Protein AF-A0A519V1J1-F1 (afdb_monomer_lite)

Foldseek 3Di:
DVLLVCQQPPDDPPQQCQPVDPPDGDHDDGDDPVNSLVCLLPPVLVVQCVVCVVVVNVVSNVVSLVVQQPAADDDDPQVVVCVVVVNDDGTSNRNVVSVCCCVVDVVVPNLCPDPNSVDVVVDDPVPPPDDD

Radius of gyration: 20.39 Å; chains: 1; bounding box: 40×29×65 Å

Structure (mmCIF, N/CA/C/O backbone):
data_AF-A0A519V1J1-F1
#
_entry.id   AF-A0A519V1J1-F1
#
loop_
_atom_site.group_PDB
_atom_site.id
_atom_site.type_symbol
_atom_site.label_atom_id
_atom_site.label_alt_id
_atom_site.label_comp_id
_atom_site.label_asym_id
_atom_site.label_entity_id
_atom_site.label_seq_id
_atom_site.pdbx_PDB_ins_code
_atom_site.Cartn_x
_atom_site.Cartn_y
_atom_site.Cartn_z
_atom_site.occupancy
_atom_site.B_iso_or_equiv
_atom_site.auth_seq_id
_atom_site.auth_comp_id
_atom_site.auth_asym_id
_atom_site.auth_atom_id
_atom_site.pdbx_PD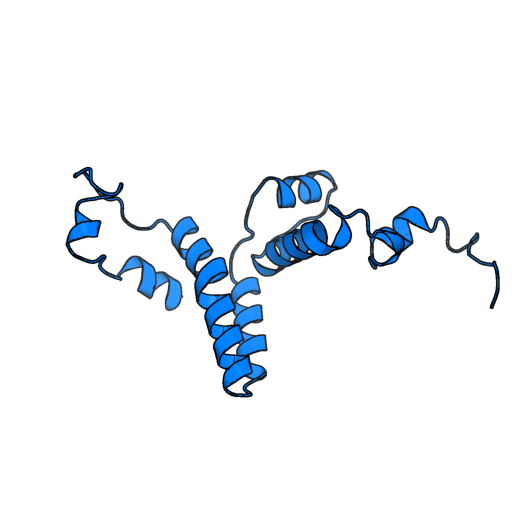B_model_num
ATOM 1 N N . ALA A 1 1 ? -14.124 7.201 0.335 1.00 73.19 1 ALA A N 1
ATOM 2 C CA . ALA A 1 1 ? -14.863 7.939 1.386 1.00 73.19 1 ALA A CA 1
ATOM 3 C C . ALA A 1 1 ? -15.283 7.022 2.539 1.00 73.19 1 ALA A C 1
ATOM 5 O O . ALA A 1 1 ? -14.699 7.135 3.608 1.00 73.19 1 ALA A O 1
ATOM 6 N N . ALA A 1 2 ? -16.169 6.042 2.311 1.00 89.25 2 ALA A N 1
ATOM 7 C CA . ALA A 1 2 ? -16.713 5.180 3.373 1.00 89.25 2 ALA A CA 1
ATOM 8 C C . ALA A 1 2 ? -15.661 4.458 4.244 1.00 89.25 2 ALA A C 1
ATOM 10 O O . ALA A 1 2 ? -15.792 4.428 5.461 1.00 89.25 2 ALA A O 1
ATOM 11 N N . LEU A 1 3 ? -14.586 3.914 3.656 1.00 92.44 3 LEU A N 1
ATOM 12 C CA . LEU A 1 3 ? -13.512 3.281 4.441 1.00 92.44 3 LEU A CA 1
ATOM 13 C C . LEU A 1 3 ? -12.769 4.283 5.332 1.00 92.44 3 LEU A C 1
ATOM 15 O O . LEU A 1 3 ? -12.407 3.959 6.459 1.00 92.44 3 LEU A O 1
ATOM 19 N N . SER A 1 4 ? -12.545 5.501 4.838 1.00 91.19 4 SER A N 1
ATOM 20 C CA . SER A 1 4 ? -11.875 6.543 5.613 1.00 91.19 4 SER A CA 1
ATOM 21 C C . SER A 1 4 ? -12.728 6.986 6.798 1.00 91.19 4 SER A C 1
ATOM 23 O O . SER A 1 4 ? -12.205 7.143 7.895 1.00 91.19 4 SER A O 1
ATOM 25 N N . GLU A 1 5 ? -14.036 7.129 6.591 1.00 92.25 5 GLU A N 1
ATOM 26 C CA . GLU A 1 5 ? -15.002 7.426 7.653 1.00 92.25 5 GLU A CA 1
ATOM 27 C C . GLU A 1 5 ? -15.097 6.283 8.666 1.00 92.25 5 GLU A C 1
ATOM 29 O O . GLU A 1 5 ? -15.046 6.532 9.870 1.00 92.25 5 GLU A O 1
ATOM 34 N N . PHE A 1 6 ? -15.141 5.033 8.192 1.00 93.62 6 PHE A N 1
ATOM 35 C CA . PHE A 1 6 ? -15.137 3.849 9.048 1.00 93.62 6 PHE A CA 1
ATOM 36 C C . PHE A 1 6 ? -13.944 3.863 10.008 1.00 93.62 6 PHE A C 1
ATOM 38 O O . PHE A 1 6 ? -14.135 3.768 11.215 1.00 93.62 6 PHE A O 1
ATOM 45 N N . PHE A 1 7 ? -12.720 4.042 9.504 1.00 93.25 7 PHE A N 1
ATOM 46 C CA . PHE A 1 7 ? -11.540 4.063 10.372 1.00 93.25 7 PHE A CA 1
ATOM 47 C C . PHE A 1 7 ? -11.438 5.319 11.242 1.00 93.25 7 PHE A C 1
ATOM 49 O O . PHE A 1 7 ? -10.874 5.243 12.330 1.00 93.25 7 PHE A O 1
ATOM 56 N N . ALA A 1 8 ? -11.971 6.460 10.800 1.00 91.56 8 ALA A N 1
ATOM 57 C CA . ALA A 1 8 ? -11.991 7.675 11.611 1.00 91.56 8 ALA A CA 1
ATOM 58 C C . ALA A 1 8 ? -12.951 7.565 12.811 1.00 91.56 8 ALA A C 1
ATOM 60 O O . ALA A 1 8 ? -12.675 8.141 13.861 1.00 91.56 8 ALA A O 1
ATOM 61 N N . GLY A 1 9 ? -14.062 6.834 12.658 1.00 89.31 9 GLY A N 1
ATOM 62 C CA . GLY A 1 9 ? -15.080 6.648 13.697 1.00 89.31 9 GLY A CA 1
ATOM 63 C C . GLY A 1 9 ? -14.986 5.337 14.486 1.00 89.31 9 GLY A C 1
ATOM 64 O O . GLY A 1 9 ? -15.694 5.186 15.480 1.00 89.31 9 GLY A O 1
ATOM 65 N N . ALA A 1 10 ? -14.154 4.381 14.064 1.00 86.69 10 ALA A N 1
ATOM 66 C CA . ALA A 1 10 ? -14.056 3.074 14.707 1.00 86.69 10 ALA A CA 1
ATOM 67 C C . ALA A 1 10 ? -13.435 3.182 16.116 1.00 86.69 10 ALA A C 1
ATOM 69 O O . ALA A 1 10 ? -12.284 3.612 16.246 1.00 86.69 10 ALA A O 1
ATOM 70 N N . PRO A 1 11 ? -14.146 2.764 17.182 1.00 82.69 11 PRO A N 1
ATOM 71 C CA . PRO A 1 11 ? -13.588 2.778 18.525 1.00 82.69 11 PRO A CA 1
ATOM 72 C C . PRO A 1 11 ? -12.519 1.691 18.671 1.00 82.69 11 PRO A C 1
ATOM 74 O O . PRO A 1 11 ? -12.689 0.554 18.226 1.00 82.69 11 PRO A O 1
ATOM 77 N N . ALA A 1 12 ? -11.420 2.024 19.345 1.00 87.06 12 ALA A N 1
ATOM 78 C CA . ALA A 1 12 ? -10.450 1.024 19.771 1.00 87.06 12 ALA A CA 1
ATOM 79 C C . ALA A 1 12 ? -11.022 0.196 20.943 1.00 87.06 12 ALA A C 1
ATOM 81 O O . ALA A 1 12 ? -11.814 0.729 21.728 1.00 87.06 12 ALA A O 1
ATOM 82 N N . PRO A 1 13 ? -10.615 -1.075 21.121 1.00 91.25 13 PRO A N 1
ATOM 83 C CA . PRO A 1 13 ? -10.919 -1.825 22.341 1.00 91.25 13 PRO A CA 1
ATOM 84 C C . PRO A 1 13 ? -10.483 -1.050 23.591 1.00 91.25 13 PRO A C 1
ATOM 86 O O . PRO A 1 13 ? -9.475 -0.348 23.540 1.00 91.25 13 PRO A O 1
ATOM 89 N N . GLU A 1 14 ? -11.200 -1.207 24.708 1.00 92.75 14 GLU A N 1
ATOM 90 C CA . GLU A 1 14 ? -11.034 -0.402 25.936 1.00 92.75 14 GLU A CA 1
ATOM 91 C C . GLU A 1 14 ? -9.567 -0.235 26.363 1.00 92.75 14 GLU A C 1
ATOM 93 O O . GLU A 1 14 ? -9.101 0.882 26.584 1.00 92.75 14 GLU A O 1
ATOM 98 N N . TYR A 1 15 ? -8.800 -1.328 26.362 1.00 94.38 15 TYR A N 1
ATOM 99 C CA . TYR A 1 15 ? -7.369 -1.305 26.661 1.00 94.38 15 TYR A CA 1
ATOM 100 C C . TYR A 1 15 ? -6.593 -0.290 25.800 1.00 94.38 15 TYR A C 1
ATOM 102 O O . TYR A 1 15 ? -5.844 0.541 26.318 1.00 94.38 15 TYR A O 1
ATOM 110 N N . TRP A 1 16 ? -6.809 -0.318 24.483 1.00 93.56 16 TRP A N 1
ATOM 111 C CA . TRP A 1 16 ? -6.114 0.513 23.498 1.00 93.56 16 TRP A CA 1
ATOM 112 C C . TRP A 1 16 ? -6.613 1.958 23.455 1.00 93.56 16 TRP A C 1
ATOM 114 O O . TRP A 1 16 ? -5.959 2.789 22.837 1.00 93.56 16 TRP A O 1
ATOM 124 N N . GLN A 1 17 ? -7.708 2.294 24.141 1.00 92.25 17 GLN A N 1
ATOM 125 C CA . GLN A 1 17 ? -8.127 3.690 24.311 1.00 92.25 17 GLN A CA 1
ATOM 126 C C . GLN A 1 17 ? -7.216 4.449 25.286 1.00 92.25 17 GLN A C 1
ATOM 128 O O . GLN A 1 17 ? -7.140 5.675 25.237 1.00 92.25 17 GLN A O 1
ATOM 133 N N . GLN A 1 18 ? -6.504 3.722 26.153 1.00 94.75 18 GLN A N 1
ATOM 134 C CA . GLN A 1 18 ? -5.631 4.294 27.182 1.00 94.75 18 GLN A CA 1
ATOM 135 C C . GLN A 1 18 ? -4.164 3.867 27.044 1.00 94.75 18 GLN A C 1
ATOM 137 O O . GLN A 1 18 ? -3.338 4.277 27.851 1.00 94.75 18 GLN A O 1
ATOM 142 N N . HIS A 1 19 ? -3.812 3.052 26.046 1.00 94.50 19 HIS A N 1
ATOM 143 C CA . HIS A 1 19 ? -2.463 2.505 25.887 1.00 94.50 19 HIS A CA 1
ATOM 144 C C . HIS A 1 19 ? -1.972 2.672 24.452 1.00 94.50 19 HIS A C 1
ATOM 146 O O . HIS A 1 19 ? -2.140 1.784 23.633 1.00 94.50 19 HIS A O 1
ATOM 152 N N . TYR A 1 20 ? -1.304 3.781 24.125 1.00 90.31 20 TYR A N 1
ATOM 153 C CA . TYR A 1 20 ? -0.673 3.910 22.798 1.00 90.31 20 TYR A CA 1
ATOM 154 C C . TYR A 1 20 ? 0.492 2.921 22.637 1.00 90.31 20 TYR A C 1
ATOM 156 O O . TYR A 1 20 ? 0.791 2.448 21.543 1.00 90.31 20 TYR A O 1
ATOM 164 N N . ARG A 1 21 ? 1.160 2.603 23.752 1.00 92.19 21 ARG A N 1
ATOM 165 C CA . ARG A 1 21 ? 2.186 1.567 23.837 1.00 92.19 21 ARG A CA 1
ATOM 166 C C . ARG A 1 21 ? 1.686 0.458 24.761 1.00 92.19 21 ARG A C 1
ATOM 168 O O . ARG A 1 21 ? 1.165 0.785 25.831 1.00 92.19 21 ARG A O 1
ATOM 175 N N . PRO A 1 22 ? 1.886 -0.822 24.403 1.00 94.62 22 PRO A N 1
ATOM 176 C CA . PRO A 1 22 ? 1.542 -1.925 25.288 1.00 94.62 22 PRO A CA 1
ATOM 177 C C . PRO A 1 22 ? 2.151 -1.727 26.684 1.00 94.62 22 PRO A C 1
ATOM 179 O O . PRO A 1 22 ? 3.323 -1.372 26.815 1.00 94.62 22 PRO A O 1
ATOM 182 N N . GLY A 1 23 ? 1.344 -1.929 27.723 1.00 94.94 23 GLY A N 1
ATOM 183 C CA . GLY A 1 23 ? 1.757 -1.898 29.129 1.00 94.94 23 GLY A CA 1
ATOM 184 C C . GLY A 1 23 ? 2.019 -0.511 29.723 1.00 94.94 23 GLY A C 1
ATOM 185 O O . GLY A 1 23 ? 2.313 -0.420 30.912 1.00 94.94 23 GLY A O 1
ATOM 186 N N . ARG A 1 24 ? 1.912 0.572 28.940 1.00 95.25 24 ARG A N 1
ATOM 187 C CA . ARG A 1 24 ? 2.111 1.941 29.432 1.00 95.25 24 ARG A CA 1
ATOM 188 C C . ARG A 1 24 ? 0.855 2.794 29.217 1.00 95.25 24 ARG A C 1
ATOM 190 O O . ARG A 1 24 ? 0.593 3.160 28.067 1.00 95.25 24 ARG A O 1
ATOM 197 N N . PRO A 1 25 ? 0.120 3.153 30.285 1.00 94.50 25 PRO A N 1
ATOM 198 C CA . PRO A 1 25 ? -1.040 4.018 30.152 1.00 94.50 25 PRO A CA 1
ATOM 199 C C . PRO A 1 25 ? -0.619 5.419 29.699 1.00 94.50 25 PRO A C 1
ATOM 201 O O . PRO A 1 25 ? 0.462 5.914 30.040 1.00 94.50 25 PRO A O 1
ATOM 204 N N . GLY A 1 26 ? -1.468 6.064 28.910 1.00 93.06 26 GLY A N 1
ATOM 205 C CA . GLY A 1 26 ? -1.228 7.396 28.380 1.00 93.06 26 GLY A CA 1
ATOM 206 C C . GLY A 1 26 ? -2.269 7.828 27.354 1.00 93.06 26 GLY A C 1
ATOM 207 O O . GLY A 1 26 ? -3.159 7.075 26.966 1.00 93.06 26 GLY A O 1
ATOM 208 N N . LYS A 1 27 ? -2.141 9.074 26.889 1.00 90.88 27 LYS A N 1
ATOM 209 C CA . LYS A 1 27 ? -3.025 9.630 25.862 1.00 90.88 27 LYS A CA 1
ATOM 210 C C . LYS A 1 27 ? -2.839 8.887 24.538 1.00 90.88 27 LYS A C 1
ATOM 212 O O . LYS A 1 27 ? -1.722 8.813 24.026 1.00 90.88 27 LYS A O 1
ATOM 217 N N . VAL A 1 28 ? -3.941 8.410 23.967 1.00 91.69 28 VAL A N 1
ATOM 218 C CA . VAL A 1 28 ? -3.962 7.771 22.649 1.00 91.69 28 VAL A CA 1
ATOM 219 C C . VAL A 1 28 ? -4.513 8.763 21.624 1.00 91.69 28 VAL A C 1
ATOM 221 O O . VAL A 1 28 ? -5.636 9.242 21.789 1.00 91.69 28 VAL A O 1
ATOM 224 N N . PRO A 1 29 ? -3.732 9.152 20.602 1.00 88.94 29 PRO A N 1
ATOM 225 C CA . PRO A 1 29 ? -4.231 10.016 19.542 1.00 88.94 29 PRO A CA 1
ATOM 226 C C . PRO A 1 29 ? -5.193 9.251 18.624 1.00 88.94 29 PRO A C 1
ATOM 228 O O . PRO A 1 29 ? -5.042 8.048 18.413 1.00 88.94 29 PRO A O 1
ATOM 231 N N . ALA A 1 30 ? -6.151 9.969 18.038 1.00 88.56 30 ALA A N 1
ATOM 232 C CA . ALA A 1 30 ? -6.978 9.432 16.962 1.00 88.56 30 ALA A CA 1
ATOM 233 C C . ALA A 1 30 ? -6.128 9.115 15.718 1.00 88.56 30 ALA A C 1
ATOM 235 O O . ALA A 1 30 ? -5.043 9.675 15.524 1.00 88.56 30 ALA A O 1
ATOM 236 N N . LEU A 1 31 ? -6.636 8.235 14.853 1.00 91.44 31 LEU A N 1
ATOM 237 C CA . LEU A 1 31 ? -5.968 7.905 13.599 1.00 91.44 31 LEU A CA 1
ATOM 238 C C . LEU A 1 31 ? -5.930 9.119 12.664 1.00 91.44 31 LEU A C 1
ATOM 240 O O . LEU A 1 31 ? -6.954 9.712 12.333 1.00 91.44 31 LEU A O 1
ATOM 244 N N . GLY A 1 32 ? -4.728 9.460 12.200 1.00 92.69 32 GLY A N 1
ATOM 245 C CA . GLY A 1 32 ? -4.543 10.446 11.143 1.00 92.69 32 GLY A CA 1
ATOM 246 C C . GLY A 1 32 ? -4.908 9.884 9.767 1.00 92.69 32 GLY A C 1
ATOM 247 O O . GLY A 1 32 ? -4.885 8.673 9.543 1.00 92.69 32 GLY A O 1
ATOM 248 N N . LYS A 1 33 ? -5.173 10.777 8.806 1.00 93.44 33 LYS A N 1
ATOM 249 C CA . LYS A 1 33 ? -5.504 10.407 7.418 1.00 93.44 33 LYS A CA 1
ATOM 250 C C . LYS A 1 33 ? -4.440 9.510 6.770 1.00 93.44 33 LYS A C 1
ATOM 252 O O . LYS A 1 33 ? -4.788 8.565 6.072 1.00 93.44 33 LYS A O 1
ATOM 257 N N . SER A 1 34 ? -3.156 9.768 7.024 1.00 93.06 34 SER A N 1
ATOM 258 C CA . SER A 1 34 ? -2.054 8.933 6.525 1.00 93.06 34 SER A CA 1
ATOM 259 C C . SER A 1 34 ? -2.091 7.517 7.104 1.00 93.06 34 SER A C 1
ATOM 261 O O . SER A 1 34 ? -1.973 6.556 6.351 1.00 93.06 34 SER A O 1
ATOM 263 N N . SER A 1 35 ? -2.329 7.369 8.411 1.00 93.12 35 SER A N 1
ATOM 264 C CA . SER A 1 35 ? -2.476 6.061 9.062 1.00 93.12 35 SER A CA 1
ATOM 265 C C . SER A 1 35 ? -3.672 5.284 8.516 1.00 93.12 35 SER A C 1
ATOM 267 O O . SER A 1 35 ? -3.568 4.086 8.273 1.00 93.12 35 SER A O 1
ATOM 269 N N . ILE A 1 36 ? -4.794 5.968 8.276 1.00 95.62 36 ILE A N 1
ATOM 270 C CA . ILE A 1 36 ? -5.981 5.375 7.646 1.00 95.62 36 ILE A CA 1
ATOM 271 C C . ILE A 1 36 ? -5.644 4.869 6.242 1.00 95.62 36 ILE A C 1
ATOM 273 O O . ILE A 1 36 ? -5.943 3.723 5.919 1.00 95.62 36 ILE A O 1
ATOM 277 N N . ASN A 1 37 ? -4.982 5.687 5.420 1.00 96.06 37 ASN A N 1
ATOM 278 C CA . ASN A 1 37 ? -4.569 5.273 4.080 1.00 96.06 37 ASN A CA 1
ATOM 279 C C . ASN A 1 37 ? -3.632 4.056 4.134 1.00 96.06 37 ASN A C 1
ATOM 281 O O . ASN A 1 37 ? -3.839 3.106 3.386 1.00 96.06 37 ASN A O 1
ATOM 285 N N . LEU A 1 38 ? -2.671 4.035 5.067 1.00 94.62 38 LEU A N 1
ATOM 286 C CA . LEU A 1 38 ? -1.778 2.890 5.271 1.00 94.62 38 LEU A CA 1
ATOM 287 C C . LEU A 1 38 ? -2.536 1.612 5.643 1.00 94.62 38 LEU A C 1
ATOM 289 O O . LEU A 1 38 ? -2.202 0.549 5.121 1.00 94.62 38 LEU A O 1
ATOM 293 N N . LEU A 1 39 ? -3.558 1.699 6.502 1.00 95.38 39 LEU A N 1
ATOM 294 C CA . LEU A 1 39 ? -4.421 0.561 6.836 1.00 95.38 39 LEU A CA 1
ATOM 295 C C . LEU A 1 39 ? -5.214 0.080 5.619 1.00 95.38 39 LEU A C 1
ATOM 297 O O . LEU A 1 39 ? -5.324 -1.125 5.3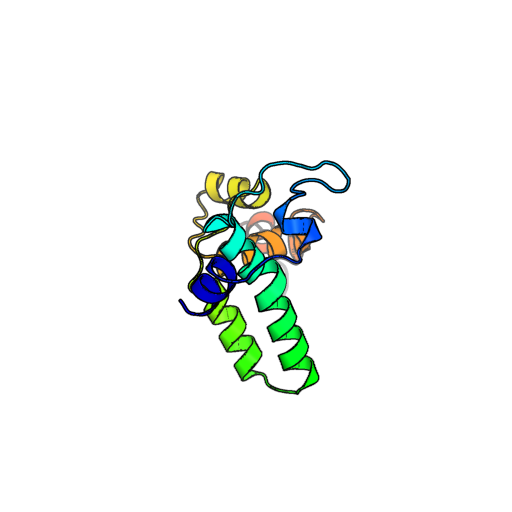92 1.00 95.38 39 LEU A O 1
ATOM 301 N N . ILE A 1 40 ? -5.742 0.995 4.805 1.00 96.88 40 ILE A N 1
ATOM 302 C CA . ILE A 1 40 ? -6.462 0.611 3.590 1.00 96.88 40 ILE A CA 1
ATOM 303 C C . ILE A 1 40 ? -5.516 -0.122 2.626 1.00 96.88 40 ILE A C 1
ATOM 305 O O . ILE A 1 40 ? -5.842 -1.222 2.176 1.00 96.88 40 ILE A O 1
ATOM 309 N N . THR A 1 41 ? -4.327 0.430 2.377 1.00 96.44 41 THR A N 1
ATOM 310 C CA . THR A 1 41 ? -3.339 -0.160 1.466 1.00 96.44 41 THR A CA 1
ATOM 311 C C . THR A 1 41 ? -2.798 -1.502 1.960 1.00 96.44 41 THR A C 1
ATOM 313 O O . THR A 1 41 ? -2.731 -2.450 1.185 1.00 96.44 41 THR A O 1
ATOM 316 N N . ASN A 1 42 ? -2.427 -1.614 3.240 1.00 94.88 42 ASN A N 1
ATOM 317 C CA . ASN A 1 42 ? -1.707 -2.785 3.758 1.00 94.88 42 ASN A CA 1
ATOM 318 C C . ASN A 1 42 ? -2.614 -3.855 4.382 1.00 94.88 42 ASN A C 1
ATOM 320 O O . ASN A 1 42 ? -2.175 -4.989 4.562 1.00 94.88 42 ASN A O 1
ATOM 324 N N . VAL A 1 43 ? -3.864 -3.525 4.720 1.00 95.94 43 VAL A N 1
ATOM 325 C CA . VAL A 1 43 ? -4.792 -4.460 5.380 1.00 95.94 43 VAL A CA 1
ATOM 326 C C . VAL A 1 43 ? -6.024 -4.699 4.522 1.00 95.94 43 VAL A C 1
ATOM 328 O O . VAL A 1 43 ? -6.308 -5.841 4.162 1.00 95.94 43 VAL A O 1
ATOM 331 N N . VAL A 1 44 ? -6.750 -3.638 4.160 1.00 97.31 44 VAL A N 1
ATOM 332 C CA . VAL A 1 44 ? -8.038 -3.782 3.461 1.00 97.31 44 VAL A CA 1
ATOM 333 C C . VAL A 1 44 ? -7.852 -4.363 2.064 1.00 97.31 44 VAL A C 1
ATOM 335 O O . VAL A 1 44 ? -8.532 -5.328 1.716 1.00 97.31 44 VAL A O 1
ATOM 338 N N . VAL A 1 45 ? -6.940 -3.807 1.264 1.00 97.38 45 VAL A N 1
ATOM 339 C CA . VAL A 1 45 ? -6.718 -4.266 -0.115 1.00 97.38 45 VAL A CA 1
ATOM 340 C C . VAL A 1 45 ? -6.236 -5.726 -0.161 1.00 97.38 45 VAL A C 1
ATOM 342 O O . VAL A 1 45 ? -6.889 -6.522 -0.842 1.00 97.38 45 VAL A O 1
ATOM 345 N N . PRO A 1 46 ? -5.192 -6.150 0.585 1.00 97.06 46 PRO A N 1
ATOM 346 C CA . PRO A 1 46 ? -4.754 -7.545 0.586 1.00 97.06 46 PRO A CA 1
ATOM 347 C C . PRO A 1 46 ? -5.838 -8.515 1.056 1.00 97.06 46 PRO A C 1
ATOM 349 O O . PRO A 1 46 ? -6.017 -9.570 0.445 1.00 97.06 46 PRO A O 1
ATOM 352 N N . LEU A 1 47 ? -6.604 -8.150 2.092 1.00 98.00 47 LEU A N 1
ATOM 353 C CA . LEU A 1 47 ? -7.688 -8.991 2.597 1.00 98.00 47 LEU A CA 1
ATOM 354 C C . LEU A 1 47 ? -8.810 -9.150 1.565 1.00 98.00 47 LEU A C 1
ATOM 356 O O . LEU A 1 47 ?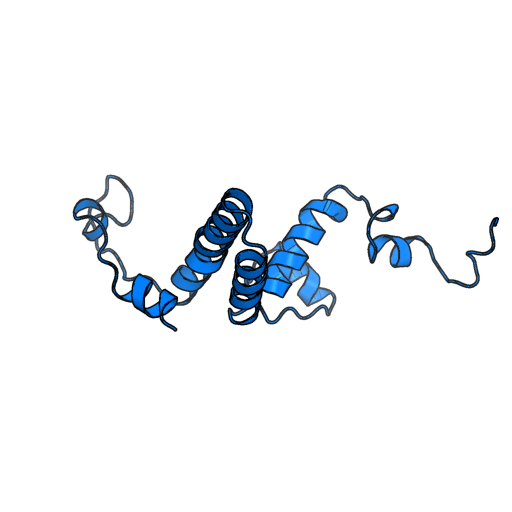 -9.278 -10.266 1.333 1.00 98.00 47 LEU A O 1
ATOM 360 N N . ARG A 1 48 ? -9.208 -8.060 0.895 1.00 97.62 48 ARG A N 1
ATOM 361 C CA . ARG A 1 48 ? -10.203 -8.107 -0.188 1.00 97.62 48 ARG A CA 1
ATOM 362 C C . ARG A 1 48 ? -9.732 -8.976 -1.347 1.00 97.62 48 ARG A C 1
ATOM 364 O O . ARG A 1 48 ? -10.514 -9.782 -1.837 1.00 97.62 48 ARG A O 1
ATOM 371 N N . VAL A 1 49 ? -8.468 -8.861 -1.759 1.00 97.88 49 VAL A N 1
ATOM 372 C CA . VAL A 1 49 ? -7.896 -9.695 -2.830 1.00 97.88 49 VAL A CA 1
ATOM 373 C C . VAL A 1 49 ? -7.847 -11.170 -2.421 1.00 97.88 49 VAL A C 1
ATOM 375 O O . VAL A 1 49 ? -8.187 -12.035 -3.228 1.00 97.88 49 VAL A O 1
ATOM 378 N N . ALA A 1 50 ? -7.466 -11.480 -1.179 1.00 98.12 50 ALA A N 1
ATOM 379 C CA . ALA A 1 50 ? -7.466 -12.850 -0.671 1.00 98.12 50 ALA A CA 1
ATOM 380 C C . ALA A 1 50 ? -8.881 -13.451 -0.677 1.00 98.12 50 ALA A C 1
ATOM 382 O O . ALA A 1 50 ? -9.086 -14.546 -1.202 1.00 98.12 50 ALA A O 1
ATOM 383 N N . TYR A 1 51 ? -9.867 -12.704 -0.175 1.00 98.31 51 TYR A N 1
ATOM 384 C CA . TYR A 1 51 ? -11.271 -13.111 -0.185 1.00 98.31 51 TYR A CA 1
ATOM 385 C C . TYR A 1 51 ? -11.822 -13.277 -1.609 1.00 98.31 51 TYR A C 1
ATOM 387 O O . TYR A 1 51 ? -12.493 -14.267 -1.906 1.00 98.31 51 TYR A O 1
ATOM 395 N N . ALA A 1 52 ? -11.494 -12.352 -2.514 1.00 98.12 52 ALA A N 1
ATOM 396 C CA . ALA A 1 52 ? -11.866 -12.418 -3.924 1.00 98.12 52 ALA A CA 1
ATOM 397 C C . ALA A 1 52 ? -11.358 -13.702 -4.586 1.00 98.12 52 ALA A C 1
ATOM 399 O O . ALA A 1 52 ? -12.111 -14.390 -5.269 1.00 98.12 52 ALA A O 1
ATOM 400 N N . ARG A 1 53 ? -10.092 -14.057 -4.346 1.00 97.69 53 ARG A N 1
ATOM 401 C CA . ARG A 1 53 ? -9.494 -15.294 -4.863 1.00 97.69 53 ARG A CA 1
ATOM 402 C C . ARG A 1 53 ? -10.143 -16.534 -4.261 1.00 97.69 53 ARG A C 1
ATOM 404 O O . ARG A 1 53 ? -10.459 -17.456 -5.001 1.00 97.69 53 ARG A O 1
ATOM 411 N N . TYR A 1 54 ? -10.376 -16.533 -2.950 1.00 98.25 54 TYR A N 1
ATOM 412 C CA . TYR A 1 54 ? -11.027 -17.643 -2.253 1.00 98.25 54 TYR A CA 1
ATOM 413 C C . TYR A 1 54 ? -12.446 -17.914 -2.774 1.00 98.25 54 TYR A C 1
ATOM 415 O O . TYR A 1 54 ? -12.848 -19.063 -2.914 1.00 98.25 54 TYR A O 1
ATOM 423 N N . THR A 1 55 ? -13.191 -16.858 -3.098 1.00 98.19 55 THR A N 1
ATOM 424 C CA . THR A 1 55 ? -14.582 -16.950 -3.569 1.00 98.19 55 THR A CA 1
ATOM 425 C C . THR A 1 55 ? -14.731 -16.964 -5.093 1.00 98.19 55 THR A C 1
ATOM 427 O O . THR A 1 55 ? -15.853 -17.020 -5.586 1.00 98.19 55 THR A O 1
ATOM 430 N N . GLY A 1 56 ? -13.631 -16.909 -5.852 1.00 97.50 56 GLY A N 1
ATOM 431 C CA . GLY A 1 56 ? -13.672 -16.905 -7.318 1.00 97.50 56 GLY A CA 1
ATOM 432 C C . GLY A 1 56 ? -14.280 -15.636 -7.932 1.00 97.50 56 GLY A C 1
ATOM 433 O O . GLY A 1 56 ? -14.917 -15.711 -8.978 1.00 97.50 56 GLY A O 1
ATOM 434 N N . GLN A 1 57 ? -14.099 -14.472 -7.301 1.00 98.00 57 GLN A N 1
ATOM 435 C CA . GLN A 1 57 ? -14.677 -13.189 -7.720 1.00 98.00 57 GLN A CA 1
ATOM 436 C C . GLN A 1 57 ? -13.612 -12.239 -8.309 1.00 98.00 57 GLN A C 1
ATOM 438 O O . GLN A 1 57 ? -13.142 -11.336 -7.612 1.00 98.00 57 GLN A O 1
ATOM 443 N N . PRO A 1 58 ? -13.221 -12.375 -9.591 1.00 95.75 58 PRO A N 1
ATOM 444 C CA . PRO A 1 58 ? -12.161 -11.555 -10.189 1.00 95.75 58 PRO A CA 1
ATOM 445 C C . PRO A 1 58 ? -12.481 -10.054 -10.199 1.00 95.75 58 PRO A C 1
ATOM 447 O O . PRO A 1 58 ? -11.598 -9.241 -9.945 1.00 95.75 58 PRO A O 1
ATOM 450 N N . ALA A 1 59 ? -13.749 -9.673 -10.377 1.00 97.62 59 ALA A N 1
ATOM 451 C CA . ALA A 1 59 ? -14.171 -8.270 -10.317 1.00 97.62 59 ALA A CA 1
ATOM 452 C C . ALA A 1 59 ? -13.835 -7.600 -8.969 1.00 97.62 59 ALA A C 1
ATOM 454 O O . ALA A 1 59 ? -13.548 -6.403 -8.912 1.00 97.62 59 ALA A O 1
ATOM 455 N N . LEU A 1 60 ? -13.816 -8.370 -7.873 1.00 96.94 60 LEU A N 1
ATOM 456 C CA . LEU A 1 60 ? -13.438 -7.847 -6.565 1.00 96.94 60 LEU A CA 1
ATOM 457 C C . LEU A 1 60 ? -11.928 -7.567 -6.481 1.00 96.94 60 LEU A C 1
ATOM 459 O O . LEU A 1 60 ? -11.542 -6.599 -5.824 1.00 96.94 60 LEU A O 1
ATOM 463 N N . VAL A 1 61 ? -11.086 -8.338 -7.182 1.00 97.19 61 VAL A N 1
ATOM 464 C CA . VAL A 1 61 ? -9.649 -8.038 -7.326 1.00 97.19 61 VAL A CA 1
ATOM 465 C C . VAL A 1 61 ? -9.471 -6.710 -8.054 1.00 97.19 61 VAL A C 1
ATOM 467 O O . VAL A 1 61 ? -8.825 -5.818 -7.508 1.00 97.19 61 VAL A O 1
ATOM 470 N N . GLU A 1 62 ? -10.121 -6.541 -9.207 1.00 96.81 62 GLU A N 1
ATOM 471 C CA . GLU A 1 62 ? -10.036 -5.308 -10.002 1.00 96.81 62 GLU A CA 1
ATOM 472 C C . GLU A 1 62 ? -10.488 -4.082 -9.201 1.00 96.81 62 GLU A C 1
ATOM 474 O O . GLU A 1 62 ? -9.769 -3.090 -9.116 1.00 96.81 62 GLU A O 1
ATOM 479 N N . SER A 1 63 ? -11.622 -4.169 -8.494 1.00 96.81 63 SER A N 1
ATOM 480 C CA . SER A 1 63 ? -12.077 -3.070 -7.626 1.00 96.81 63 SER A CA 1
ATOM 481 C C . SER A 1 63 ? -11.104 -2.755 -6.480 1.00 96.81 63 SER A C 1
ATOM 483 O O . SER A 1 63 ? -11.033 -1.619 -6.016 1.00 96.81 63 SER A O 1
ATOM 485 N N . SER A 1 64 ? -10.351 -3.752 -6.004 1.00 96.50 64 SER A N 1
ATOM 486 C CA . SER A 1 64 ? -9.373 -3.566 -4.927 1.00 96.50 64 SER A CA 1
ATOM 487 C C . SER A 1 64 ? -8.098 -2.896 -5.438 1.00 96.50 64 SER A C 1
ATOM 489 O O . SER A 1 64 ? -7.500 -2.110 -4.710 1.00 96.50 64 SER A O 1
ATOM 491 N N . VAL A 1 65 ? -7.716 -3.148 -6.693 1.00 95.38 65 VAL A N 1
ATOM 492 C CA . VAL A 1 65 ? -6.674 -2.375 -7.383 1.00 95.38 65 VAL A CA 1
ATOM 493 C C . VAL A 1 65 ? -7.163 -0.952 -7.657 1.00 95.38 65 VAL A C 1
ATOM 495 O O . VAL A 1 65 ? -6.434 -0.005 -7.378 1.00 95.38 65 VAL A O 1
ATOM 498 N N . GLY A 1 66 ? -8.414 -0.784 -8.098 1.00 97.19 66 GLY A N 1
ATOM 499 C CA . GLY A 1 66 ? -9.037 0.531 -8.279 1.00 97.19 66 GLY A CA 1
ATOM 500 C C . GLY A 1 66 ? -8.985 1.387 -7.010 1.00 97.19 66 GLY A C 1
ATOM 501 O O . GLY A 1 66 ? -8.631 2.560 -7.070 1.00 97.19 66 GLY A O 1
ATOM 502 N N . LEU A 1 67 ? -9.196 0.778 -5.839 1.00 96.38 67 LEU A N 1
ATOM 503 C CA . LEU A 1 67 ? -9.052 1.463 -4.553 1.00 96.38 67 LEU A CA 1
ATOM 504 C C . LEU A 1 67 ? -7.637 2.027 -4.325 1.00 96.38 67 LEU A C 1
ATOM 506 O O . LEU A 1 67 ? -7.500 3.110 -3.765 1.00 96.38 67 LEU A O 1
ATOM 510 N N . LEU A 1 68 ? -6.582 1.336 -4.769 1.00 97.31 68 LEU A N 1
ATOM 511 C CA . LEU A 1 68 ? -5.209 1.849 -4.671 1.00 97.31 68 LEU A CA 1
ATOM 512 C C . LEU A 1 68 ? -4.955 3.037 -5.610 1.00 97.31 68 LEU A C 1
ATOM 514 O O . LEU A 1 68 ? -4.109 3.876 -5.306 1.00 97.31 68 LEU A O 1
ATOM 518 N N . MET A 1 69 ? -5.671 3.126 -6.733 1.00 97.06 69 MET A N 1
ATOM 519 C CA . MET A 1 69 ? -5.556 4.258 -7.660 1.00 97.06 69 MET A CA 1
ATOM 520 C C . MET A 1 69 ? -6.175 5.543 -7.088 1.00 97.06 69 MET A C 1
ATOM 522 O O . MET A 1 69 ? -5.781 6.639 -7.473 1.00 97.06 69 MET A O 1
ATOM 526 N N . GLU A 1 70 ? -7.121 5.425 -6.153 1.00 95.75 70 GLU A N 1
ATOM 527 C CA . GLU A 1 70 ? -7.779 6.565 -5.498 1.00 95.75 70 GLU A CA 1
ATOM 528 C C . GLU A 1 70 ? -7.014 7.098 -4.275 1.00 95.75 70 GLU A C 1
ATOM 530 O O . GLU A 1 70 ? -7.285 8.200 -3.790 1.00 95.75 70 GLU A O 1
ATOM 535 N N . LEU A 1 71 ? -6.076 6.316 -3.737 1.00 96.25 71 LEU A N 1
ATOM 536 C CA . LEU A 1 71 ? -5.292 6.688 -2.562 1.00 96.25 71 LEU A CA 1
ATOM 537 C C . LEU A 1 71 ? -4.018 7.434 -2.968 1.00 96.25 71 LEU A C 1
ATOM 539 O O . LEU A 1 71 ? -3.422 7.102 -3.995 1.00 96.25 71 LEU A O 1
ATOM 543 N N . PRO A 1 72 ? -3.554 8.404 -2.157 1.00 96.31 72 PRO A N 1
ATOM 544 C CA . PRO A 1 72 ? -2.284 9.065 -2.418 1.00 96.31 72 PRO A CA 1
ATOM 545 C C . PRO A 1 72 ? -1.130 8.064 -2.343 1.00 96.31 72 PRO A C 1
ATOM 547 O O . PRO A 1 72 ? -1.185 7.091 -1.587 1.00 96.31 72 PRO A O 1
ATOM 550 N N . ALA A 1 73 ? -0.080 8.346 -3.107 1.00 95.50 73 ALA A N 1
ATOM 551 C CA . ALA A 1 73 ? 1.187 7.637 -3.039 1.00 95.50 73 ALA A CA 1
ATOM 552 C C . ALA A 1 73 ? 1.728 7.498 -1.606 1.00 95.50 73 ALA A C 1
ATOM 554 O O . ALA A 1 73 ? 1.668 8.427 -0.796 1.00 95.50 73 ALA A O 1
ATOM 555 N N . GLU A 1 74 ? 2.304 6.333 -1.314 1.00 91.31 74 GLU A N 1
ATOM 556 C CA . GLU A 1 74 ? 3.166 6.161 -0.151 1.00 91.31 74 GLU A CA 1
ATOM 557 C C . GLU A 1 74 ? 4.544 6.773 -0.427 1.00 91.31 74 GLU A C 1
ATOM 559 O O . GLU A 1 74 ? 5.069 6.682 -1.539 1.00 91.31 74 GLU A O 1
ATOM 564 N N . HIS A 1 75 ? 5.140 7.360 0.610 1.00 90.62 75 HIS A N 1
ATOM 565 C CA . HIS A 1 75 ? 6.506 7.879 0.580 1.00 90.62 75 HIS A CA 1
ATOM 566 C C . HIS A 1 75 ? 7.370 7.094 1.561 1.00 90.62 75 HIS A C 1
ATOM 568 O O . HIS A 1 75 ? 7.050 6.983 2.747 1.00 90.62 75 HIS A O 1
ATOM 574 N N . ASN A 1 76 ? 8.434 6.492 1.043 1.00 91.44 76 ASN A N 1
ATOM 575 C CA . ASN A 1 76 ? 9.418 5.731 1.791 1.00 91.44 76 ASN A CA 1
ATOM 576 C C . ASN A 1 76 ? 10.741 5.663 1.014 1.00 91.44 76 ASN A C 1
ATOM 578 O O . ASN A 1 76 ? 10.784 5.903 -0.189 1.00 91.44 76 ASN A O 1
ATOM 582 N N . GLN A 1 77 ? 11.797 5.192 1.680 1.00 93.06 77 GLN A N 1
ATOM 583 C CA . GLN A 1 77 ? 13.145 5.099 1.105 1.00 93.06 77 GLN A CA 1
ATOM 584 C C . GLN A 1 77 ? 13.234 4.373 -0.253 1.00 93.06 77 GLN A C 1
ATOM 586 O O . GLN A 1 77 ? 14.174 4.602 -1.008 1.00 93.06 77 GLN A O 1
ATOM 591 N N . TYR A 1 78 ? 12.298 3.468 -0.566 1.00 92.19 78 TYR A N 1
ATOM 592 C CA . TYR A 1 78 ? 12.284 2.770 -1.850 1.00 92.19 78 TYR A CA 1
ATOM 593 C C . TYR A 1 78 ? 11.658 3.628 -2.943 1.00 92.19 78 TYR A C 1
ATOM 595 O O . TYR A 1 78 ? 12.190 3.652 -4.044 1.00 92.19 78 TYR A O 1
ATOM 603 N N . THR A 1 79 ? 10.547 4.314 -2.660 1.00 93.12 79 THR A N 1
ATOM 604 C CA . THR A 1 79 ? 9.887 5.209 -3.623 1.00 93.12 79 THR A CA 1
ATOM 605 C C . THR A 1 79 ? 10.698 6.473 -3.874 1.00 93.12 79 THR A C 1
ATOM 607 O O . THR A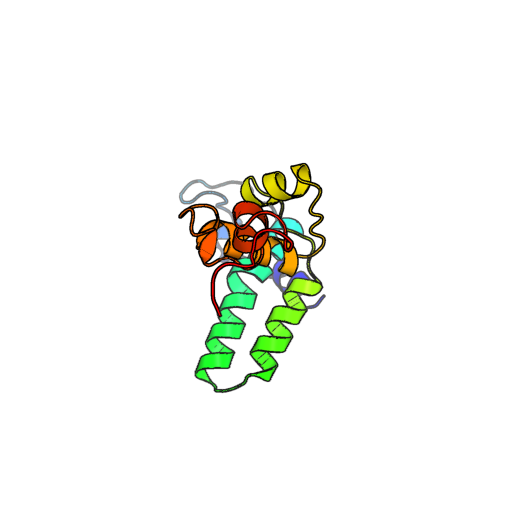 1 79 ? 10.729 6.949 -5.004 1.00 93.12 79 THR A O 1
ATOM 610 N N . ASP A 1 80 ? 11.400 6.972 -2.854 1.00 93.44 80 ASP A N 1
ATOM 611 C CA . ASP A 1 80 ? 12.205 8.195 -2.943 1.00 93.44 80 ASP A CA 1
ATOM 612 C C . ASP A 1 80 ? 13.331 8.034 -3.978 1.00 93.44 80 ASP A C 1
ATOM 614 O O . ASP A 1 80 ? 13.542 8.911 -4.810 1.00 93.44 80 ASP A O 1
ATOM 618 N N . LEU A 1 81 ? 13.951 6.847 -4.044 1.00 92.75 81 LEU A N 1
ATOM 619 C CA . LEU A 1 81 ? 14.933 6.500 -5.079 1.00 92.75 81 LEU A CA 1
ATOM 620 C C . LEU A 1 81 ? 14.380 6.673 -6.503 1.00 92.75 81 LEU A C 1
ATOM 622 O O . LEU A 1 81 ? 15.091 7.117 -7.400 1.00 92.75 81 LEU A O 1
ATOM 626 N N . TYR A 1 82 ? 13.133 6.265 -6.739 1.00 93.06 82 TYR A N 1
ATOM 627 C CA . TYR A 1 82 ? 12.515 6.377 -8.061 1.00 93.06 82 TYR A CA 1
ATOM 628 C C . TYR A 1 82 ? 12.148 7.826 -8.377 1.00 93.06 82 TYR A C 1
ATOM 630 O O . TYR A 1 82 ? 12.342 8.265 -9.511 1.00 93.06 82 TYR A O 1
ATOM 638 N N . GLN A 1 83 ? 11.699 8.577 -7.373 1.00 93.25 83 GLN A N 1
ATOM 639 C CA . GLN A 1 83 ? 11.426 10.001 -7.508 1.00 93.25 83 GLN A CA 1
ATOM 640 C C . GLN A 1 83 ? 12.695 10.789 -7.873 1.00 93.25 83 GLN A C 1
ATOM 642 O O . GLN A 1 83 ? 12.653 11.602 -8.796 1.00 93.25 83 GLN A O 1
ATOM 647 N N . ASP A 1 84 ? 13.836 10.481 -7.248 1.00 92.50 84 ASP A N 1
ATOM 648 C CA . ASP A 1 84 ? 15.142 11.081 -7.569 1.00 92.50 84 ASP A CA 1
ATOM 649 C C . ASP A 1 84 ? 15.604 10.773 -9.006 1.00 92.50 84 ASP A C 1
ATOM 651 O O . ASP A 1 84 ? 16.319 11.560 -9.628 1.00 92.50 84 ASP A O 1
ATOM 655 N N . LEU A 1 85 ? 15.164 9.642 -9.567 1.00 90.56 85 LEU A N 1
ATOM 656 C CA . LEU A 1 85 ? 15.402 9.254 -10.962 1.00 90.56 85 LEU A CA 1
ATOM 657 C C . LEU A 1 85 ? 14.403 9.890 -11.949 1.00 90.56 85 LEU A C 1
ATOM 659 O O . LEU A 1 85 ? 14.436 9.576 -13.140 1.00 90.56 85 LEU A O 1
ATOM 663 N N . GLY A 1 86 ? 13.512 10.766 -11.476 1.00 91.19 86 GLY A N 1
ATOM 664 C CA . GLY A 1 86 ? 12.487 11.425 -12.286 1.00 91.19 86 GLY A CA 1
ATOM 665 C C . GLY A 1 86 ? 11.261 10.555 -12.573 1.00 91.19 86 GLY A C 1
ATOM 666 O O . GLY A 1 86 ? 10.473 10.884 -13.460 1.00 91.19 86 GLY A O 1
ATOM 667 N N . PHE A 1 87 ? 11.085 9.444 -11.854 1.00 89.62 87 PHE A N 1
ATOM 668 C CA . PHE A 1 87 ? 9.885 8.623 -11.953 1.00 89.62 87 PHE A CA 1
ATOM 669 C C . PHE A 1 87 ? 8.852 9.094 -10.926 1.00 89.62 87 PHE A C 1
ATOM 671 O O . PHE A 1 87 ? 8.948 8.791 -9.739 1.00 89.62 87 PHE A O 1
ATOM 678 N N . GLU A 1 88 ? 7.850 9.838 -11.389 1.00 90.44 88 GLU A N 1
ATOM 679 C CA . GLU A 1 88 ? 6.743 10.273 -10.540 1.00 90.44 88 GLU A CA 1
ATOM 680 C C . GLU A 1 88 ? 5.798 9.115 -10.201 1.00 90.44 88 GLU A C 1
ATOM 682 O O . GLU A 1 88 ? 5.344 8.380 -11.079 1.00 90.44 88 GLU A O 1
ATOM 687 N N . HIS A 1 89 ? 5.409 9.018 -8.932 1.00 94.06 89 HIS A N 1
ATOM 688 C CA . HIS A 1 89 ? 4.348 8.137 -8.454 1.00 94.06 89 HIS A CA 1
ATOM 689 C C . HIS A 1 89 ? 3.289 8.970 -7.731 1.00 94.06 89 HIS A C 1
ATOM 691 O O . HIS A 1 89 ? 3.597 9.763 -6.844 1.00 94.06 89 HIS A O 1
ATOM 697 N N . ARG A 1 90 ? 2.023 8.834 -8.134 1.00 95.62 90 ARG A N 1
ATOM 698 C CA . ARG A 1 90 ? 0.938 9.728 -7.685 1.00 95.62 90 ARG A CA 1
ATOM 699 C C . ARG A 1 90 ? -0.053 9.012 -6.784 1.00 95.62 90 ARG A C 1
ATOM 701 O O . ARG A 1 90 ? -0.692 9.636 -5.939 1.00 95.62 90 ARG A O 1
ATOM 708 N N . THR A 1 91 ? -0.157 7.701 -6.957 1.00 97.81 91 THR A N 1
ATOM 709 C CA . THR A 1 91 ? -1.153 6.866 -6.295 1.00 97.81 91 THR A CA 1
ATOM 710 C C . THR A 1 91 ? -0.513 5.777 -5.439 1.00 97.81 91 THR A C 1
ATOM 712 O O . THR A 1 91 ? 0.664 5.422 -5.600 1.00 97.81 91 THR A O 1
ATOM 715 N N . ALA A 1 92 ? -1.295 5.204 -4.523 1.00 97.12 92 ALA A N 1
ATOM 716 C CA . ALA A 1 92 ? -0.867 4.020 -3.786 1.00 97.12 92 ALA A CA 1
ATOM 717 C C . ALA A 1 92 ? -0.578 2.852 -4.747 1.00 97.12 92 ALA A C 1
ATOM 719 O O . ALA A 1 92 ? 0.352 2.088 -4.512 1.00 97.12 92 ALA A O 1
ATOM 720 N N . ALA A 1 93 ? -1.299 2.753 -5.871 1.00 96.94 93 ALA A N 1
ATOM 721 C CA . ALA A 1 93 ? -1.027 1.752 -6.904 1.00 96.94 93 ALA A CA 1
ATOM 722 C C . ALA A 1 93 ? 0.388 1.904 -7.493 1.00 96.94 93 ALA A C 1
ATOM 724 O O . ALA A 1 93 ? 1.112 0.914 -7.597 1.00 96.94 93 ALA A O 1
ATOM 725 N N . ASP A 1 94 ? 0.810 3.134 -7.799 1.00 96.38 94 ASP A N 1
ATOM 726 C CA . ASP A 1 94 ? 2.151 3.414 -8.328 1.00 96.38 94 ASP A CA 1
ATOM 727 C C . ASP A 1 94 ? 3.235 3.041 -7.310 1.00 96.38 94 ASP A C 1
ATOM 729 O O . ASP A 1 94 ? 4.146 2.270 -7.611 1.00 96.38 94 ASP A O 1
ATOM 733 N N . SER A 1 95 ? 3.117 3.549 -6.077 1.00 96.31 95 SER A N 1
ATOM 734 C CA . SER A 1 95 ? 4.093 3.275 -5.006 1.00 96.31 95 SER A CA 1
ATOM 735 C C . SER A 1 95 ? 4.187 1.786 -4.653 1.00 96.31 95 SER A C 1
ATOM 737 O O . SER A 1 95 ? 5.292 1.265 -4.487 1.00 96.31 95 SER A O 1
ATOM 739 N N . GLN A 1 96 ? 3.063 1.064 -4.616 1.00 96.44 96 GLN A N 1
ATOM 740 C CA . GLN A 1 96 ? 3.050 -0.387 -4.415 1.00 96.44 96 GLN A CA 1
ATOM 741 C C . GLN A 1 96 ? 3.653 -1.141 -5.608 1.00 96.44 96 GLN A C 1
ATOM 743 O O . GLN A 1 96 ? 4.397 -2.106 -5.415 1.00 96.44 96 GLN A O 1
ATOM 748 N N . GLY A 1 97 ? 3.403 -0.682 -6.837 1.00 94.88 97 GLY A N 1
ATOM 749 C CA . GLY A 1 97 ? 4.035 -1.212 -8.045 1.00 94.88 97 GLY A CA 1
ATOM 750 C C . GLY A 1 97 ? 5.555 -1.045 -8.027 1.00 94.88 97 GLY A C 1
ATOM 751 O O . GLY A 1 97 ? 6.286 -2.004 -8.284 1.00 94.88 97 GLY A O 1
ATOM 752 N N . LEU A 1 98 ? 6.043 0.137 -7.645 1.00 95.50 98 LEU A N 1
ATOM 753 C CA . LEU A 1 98 ? 7.471 0.417 -7.478 1.00 95.50 98 LEU A CA 1
ATOM 754 C C . LEU A 1 98 ? 8.097 -0.435 -6.377 1.00 95.50 98 LEU A C 1
ATOM 756 O O . LEU A 1 98 ? 9.176 -0.990 -6.569 1.00 95.50 98 LEU A O 1
ATOM 760 N N . LEU A 1 99 ? 7.414 -0.606 -5.246 1.00 95.50 99 LEU A N 1
ATOM 761 C CA . LEU A 1 99 ? 7.892 -1.462 -4.165 1.00 95.50 99 LEU A CA 1
ATOM 762 C C . LEU A 1 99 ? 8.001 -2.929 -4.610 1.00 95.50 99 LEU A C 1
ATOM 764 O O . LEU A 1 99 ? 8.994 -3.598 -4.305 1.00 95.50 99 LEU A O 1
ATOM 768 N N . ALA A 1 100 ? 7.007 -3.425 -5.352 1.00 95.00 100 ALA A N 1
ATOM 769 C CA . ALA A 1 100 ? 7.013 -4.773 -5.913 1.00 95.00 100 ALA A CA 1
ATOM 770 C C . ALA A 1 100 ? 8.130 -4.952 -6.954 1.00 95.00 100 ALA A C 1
ATOM 772 O O . ALA A 1 100 ? 8.861 -5.945 -6.907 1.00 95.00 100 ALA A O 1
ATOM 773 N N . LEU A 1 101 ? 8.318 -3.972 -7.844 1.00 95.25 101 LEU A N 1
ATOM 774 C CA . LEU A 1 101 ? 9.423 -3.928 -8.801 1.00 95.25 101 LEU A CA 1
ATOM 775 C C . LEU A 1 101 ? 10.778 -3.959 -8.082 1.00 95.25 101 LEU A C 1
ATOM 777 O O . LEU A 1 101 ? 11.648 -4.765 -8.423 1.00 95.25 101 LEU A O 1
ATOM 781 N N . HIS A 1 102 ? 10.945 -3.111 -7.068 1.00 95.38 102 HIS A N 1
ATOM 782 C CA . HIS A 1 102 ? 12.185 -2.985 -6.319 1.00 95.38 102 HIS A CA 1
ATOM 783 C C . HIS A 1 102 ? 12.560 -4.304 -5.645 1.00 95.38 102 HIS A C 1
ATOM 785 O O . HIS A 1 102 ? 13.651 -4.829 -5.867 1.00 95.38 102 HIS A O 1
ATOM 791 N N . LYS A 1 103 ? 11.632 -4.874 -4.867 1.00 95.75 103 LYS A N 1
ATOM 792 C CA . LYS A 1 103 ? 11.850 -6.122 -4.124 1.00 95.75 103 LYS A CA 1
ATOM 793 C C . LYS A 1 103 ? 11.986 -7.336 -5.044 1.00 95.75 103 LYS A C 1
ATOM 795 O O . LYS A 1 103 ? 12.803 -8.214 -4.783 1.00 95.75 103 LYS A O 1
ATOM 800 N N . GLY A 1 104 ? 11.192 -7.398 -6.114 1.00 96.44 104 GLY A N 1
ATOM 801 C CA . GLY A 1 104 ? 11.148 -8.542 -7.027 1.00 96.44 104 GLY A CA 1
ATOM 802 C C . GLY A 1 104 ? 12.288 -8.577 -8.047 1.00 96.44 104 GLY A C 1
ATOM 803 O O . GLY A 1 104 ? 12.706 -9.665 -8.449 1.00 96.44 104 GLY A O 1
ATOM 804 N N . TYR A 1 105 ? 12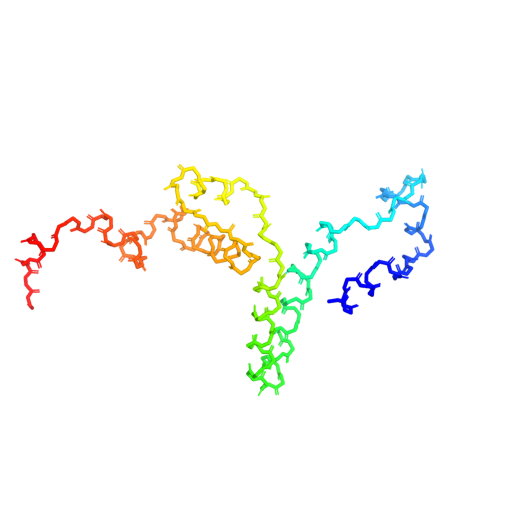.807 -7.412 -8.450 1.00 95.75 105 TYR A N 1
ATOM 805 C CA . TYR A 1 105 ? 13.778 -7.304 -9.542 1.00 95.75 105 TYR A CA 1
ATOM 806 C C . TYR A 1 105 ? 15.035 -6.513 -9.183 1.00 95.75 105 TYR A C 1
ATOM 808 O O . TYR A 1 105 ? 16.133 -7.049 -9.343 1.00 95.75 105 TYR A O 1
ATOM 816 N N . CYS A 1 106 ? 14.911 -5.267 -8.716 1.00 94.12 106 CYS A N 1
ATOM 817 C CA . CYS A 1 106 ? 16.068 -4.382 -8.518 1.00 94.12 106 CYS A CA 1
ATOM 818 C C . CYS A 1 106 ? 16.998 -4.887 -7.407 1.00 94.12 106 CYS A C 1
ATOM 820 O O . CYS A 1 106 ? 18.191 -5.077 -7.640 1.00 94.12 106 CYS A O 1
ATOM 822 N N . GLN A 1 107 ? 16.446 -5.171 -6.226 1.00 95.19 107 GLN A N 1
ATOM 823 C CA . GLN A 1 107 ? 17.188 -5.668 -5.070 1.00 95.19 107 GLN A CA 1
ATOM 824 C C . GLN A 1 107 ? 17.909 -7.005 -5.353 1.00 95.19 107 GLN A C 1
ATOM 826 O O . GLN A 1 107 ? 19.109 -7.087 -5.084 1.00 95.19 107 GLN A O 1
ATOM 831 N N . PRO A 1 108 ? 17.271 -8.036 -5.951 1.00 96.12 108 PRO A N 1
ATOM 832 C CA . PRO A 1 108 ? 17.961 -9.272 -6.335 1.00 96.12 108 PRO A CA 1
ATOM 833 C C . PRO A 1 108 ? 18.761 -9.166 -7.648 1.00 96.12 108 PRO A C 1
ATOM 835 O O . PRO A 1 108 ? 19.252 -10.184 -8.130 1.00 96.12 108 PRO A O 1
ATOM 838 N N . ARG A 1 109 ? 18.886 -7.972 -8.251 1.00 94.56 109 ARG A N 1
ATOM 839 C CA . ARG A 1 109 ? 19.623 -7.710 -9.505 1.00 94.56 109 ARG A CA 1
ATOM 840 C C . ARG A 1 109 ? 19.156 -8.538 -10.711 1.00 94.56 109 ARG A C 1
ATOM 842 O O . ARG A 1 109 ? 19.943 -8.885 -11.589 1.00 94.56 109 ARG A O 1
ATOM 849 N N . ARG A 1 110 ? 17.855 -8.818 -10.813 1.00 94.00 110 ARG A N 1
ATOM 850 C CA . ARG A 1 110 ? 17.249 -9.580 -11.925 1.00 94.00 110 ARG A CA 1
ATOM 851 C C . ARG A 1 110 ? 16.973 -8.706 -13.153 1.00 94.00 110 ARG A C 1
ATOM 853 O O . ARG A 1 110 ? 15.903 -8.793 -13.751 1.00 94.00 110 ARG A O 1
ATOM 860 N N . CYS A 1 111 ? 17.918 -7.845 -13.530 1.00 93.00 111 CYS A N 1
ATOM 861 C CA . CYS A 1 111 ? 17.715 -6.838 -14.575 1.00 93.00 111 CYS A CA 1
ATOM 862 C C . CYS A 1 111 ? 17.325 -7.460 -15.924 1.00 93.00 111 CYS A C 1
ATOM 864 O O . CYS A 1 111 ? 16.408 -6.958 -16.560 1.00 93.00 111 CYS A O 1
ATOM 866 N N . LEU A 1 112 ? 17.933 -8.588 -16.309 1.00 91.06 112 LEU A N 1
ATOM 867 C CA . LEU A 1 112 ? 17.630 -9.291 -17.567 1.00 91.06 112 LEU A CA 1
ATOM 868 C C . LEU A 1 112 ? 16.213 -9.891 -17.623 1.00 91.06 112 LEU A C 1
ATOM 870 O O . LEU A 1 112 ? 15.703 -10.145 -18.707 1.00 91.06 112 LEU A O 1
ATOM 874 N N . HIS A 1 113 ? 15.563 -10.088 -16.472 1.00 91.31 113 HIS A N 1
ATOM 875 C CA . HIS A 1 113 ? 14.177 -10.567 -16.375 1.00 91.31 113 HIS A CA 1
ATOM 876 C C . HIS A 1 113 ? 13.172 -9.432 -16.130 1.00 91.31 113 HIS A C 1
ATOM 878 O O . HIS A 1 113 ? 11.972 -9.674 -16.044 1.00 91.31 113 HIS A O 1
ATOM 884 N N . CYS A 1 114 ? 13.648 -8.196 -15.983 1.00 93.12 114 CYS A N 1
ATOM 885 C CA . CYS A 1 114 ? 12.822 -7.020 -15.759 1.00 93.12 114 CYS A CA 1
ATOM 886 C C . CYS A 1 114 ? 12.567 -6.305 -17.089 1.00 93.12 114 CYS A C 1
ATOM 888 O O . CYS A 1 114 ? 13.512 -6.001 -17.814 1.00 93.12 114 CYS A O 1
ATOM 890 N N . ALA A 1 115 ? 11.313 -5.952 -17.385 1.00 89.56 115 ALA A N 1
ATOM 891 C CA . ALA A 1 115 ? 10.963 -5.225 -18.611 1.00 89.56 115 ALA A CA 1
ATOM 892 C C . ALA A 1 115 ? 11.692 -3.871 -18.747 1.00 89.56 115 ALA A C 1
ATOM 894 O O . ALA A 1 115 ? 11.985 -3.433 -19.860 1.00 89.56 115 ALA A O 1
ATOM 895 N N . ILE A 1 116 ? 12.004 -3.225 -17.617 1.00 91.31 116 ILE A N 1
ATOM 896 C CA . ILE A 1 116 ? 12.773 -1.975 -17.558 1.00 91.31 116 ILE A CA 1
ATOM 897 C C . ILE A 1 116 ? 14.274 -2.286 -17.593 1.00 91.31 116 ILE A C 1
ATOM 899 O O . ILE A 1 116 ? 14.998 -1.785 -18.451 1.00 91.31 116 ILE A O 1
ATOM 903 N N . GLY A 1 117 ? 14.740 -3.159 -16.694 1.00 91.38 117 GLY A N 1
ATOM 904 C CA . GLY A 1 117 ? 16.158 -3.499 -16.554 1.00 91.38 117 GLY A CA 1
ATOM 905 C C . GLY A 1 117 ? 16.774 -4.090 -17.824 1.00 91.38 117 GLY A C 1
ATOM 906 O O . GLY A 1 117 ? 17.904 -3.748 -18.163 1.00 91.38 117 GLY A O 1
ATOM 907 N N . GLY A 1 118 ? 16.025 -4.906 -18.568 1.00 91.25 118 GLY A N 1
ATOM 908 C CA . GLY A 1 118 ? 16.484 -5.507 -19.818 1.00 91.25 118 GLY A CA 1
ATOM 909 C C . GLY A 1 118 ? 16.757 -4.463 -20.900 1.00 91.25 118 GLY A C 1
ATOM 910 O O . GLY A 1 118 ? 17.722 -4.600 -21.645 1.00 91.25 118 GLY A O 1
ATOM 911 N N . ARG A 1 119 ? 15.977 -3.373 -20.940 1.00 89.12 119 ARG A N 1
ATOM 912 C CA . ARG A 1 119 ? 16.211 -2.251 -21.866 1.00 89.12 119 ARG A CA 1
ATOM 913 C C . ARG A 1 119 ? 17.425 -1.415 -21.466 1.00 89.12 119 ARG A C 1
ATOM 915 O O . ARG A 1 119 ? 18.150 -0.957 -22.340 1.00 89.12 119 ARG A O 1
ATOM 922 N N . LEU A 1 120 ? 17.649 -1.237 -20.162 1.00 87.38 120 LEU A N 1
ATOM 923 C CA . LEU A 1 120 ? 18.783 -0.469 -19.638 1.00 87.38 120 LEU A CA 1
ATOM 924 C C . LEU A 1 120 ? 20.117 -1.201 -19.835 1.00 87.38 120 LEU A C 1
ATOM 926 O O . LEU A 1 120 ? 21.098 -0.592 -20.247 1.00 87.38 120 LEU A O 1
ATOM 930 N N . VAL A 1 121 ? 20.152 -2.506 -19.553 1.00 85.38 121 VAL A N 1
ATOM 931 C CA . VAL A 1 121 ? 21.374 -3.327 -19.639 1.00 85.38 121 VAL A CA 1
ATOM 932 C C . VAL A 1 121 ? 21.634 -3.815 -21.066 1.00 85.38 121 VAL A C 1
ATOM 934 O O . VAL A 1 121 ? 22.786 -3.960 -21.461 1.00 85.38 121 VAL A O 1
ATOM 937 N N . GLY A 1 122 ? 20.576 -4.059 -21.845 1.00 68.25 122 GLY A N 1
ATOM 938 C CA . GLY A 1 122 ? 20.665 -4.634 -23.188 1.00 68.25 122 GLY A CA 1
ATOM 939 C C . GLY A 1 122 ? 21.254 -3.719 -24.265 1.00 68.25 122 GLY A C 1
ATOM 940 O O . GLY A 1 122 ? 21.622 -4.245 -25.304 1.00 68.25 122 GLY A O 1
ATOM 941 N N . GLY A 1 123 ? 21.360 -2.404 -24.018 1.00 54.12 123 GLY A N 1
ATOM 942 C CA . GLY A 1 123 ? 22.098 -1.418 -24.824 1.00 54.12 123 GLY A CA 1
ATOM 943 C C . GLY A 1 123 ? 21.772 -1.362 -26.328 1.00 54.12 123 GLY A C 1
ATOM 944 O O . GLY A 1 123 ? 22.220 -2.208 -27.083 1.00 54.12 123 GLY A O 1
ATOM 945 N N . ASP A 1 124 ? 21.111 -0.285 -26.770 1.00 50.00 124 ASP A N 1
ATOM 946 C CA . ASP A 1 124 ? 20.876 0.103 -28.179 1.00 50.00 124 ASP A CA 1
ATOM 947 C C . ASP A 1 124 ? 20.175 -0.957 -29.080 1.00 50.00 124 ASP A C 1
ATOM 949 O O . ASP A 1 124 ? 20.773 -1.976 -29.442 1.00 50.00 124 ASP A O 1
ATOM 953 N N . PRO A 1 125 ? 18.932 -0.723 -29.560 1.00 52.72 125 PRO A N 1
ATOM 954 C CA . PRO A 1 125 ? 18.288 -1.616 -30.530 1.00 52.72 125 PRO A CA 1
ATOM 955 C C . PRO A 1 125 ? 19.093 -1.832 -31.828 1.00 52.72 125 PRO A C 1
ATOM 957 O O . PRO A 1 125 ? 18.850 -2.822 -32.519 1.00 52.72 125 PRO A O 1
ATOM 960 N N . ALA A 1 126 ? 20.081 -0.985 -32.152 1.00 52.34 126 ALA A N 1
ATOM 961 C CA . ALA A 1 126 ? 20.999 -1.207 -33.272 1.00 52.34 126 ALA A CA 1
ATOM 962 C C . ALA A 1 126 ? 22.083 -2.278 -33.005 1.00 52.34 126 ALA A C 1
ATOM 964 O O . ALA A 1 126 ? 22.623 -2.840 -33.959 1.00 52.34 126 ALA A O 1
ATOM 965 N N . ARG A 1 127 ? 22.382 -2.617 -31.740 1.00 51.06 127 ARG A N 1
ATOM 966 C CA . ARG A 1 127 ? 23.364 -3.656 -31.353 1.00 51.06 127 ARG A CA 1
ATOM 967 C C . ARG A 1 127 ? 22.744 -5.025 -31.052 1.00 51.06 127 ARG A C 1
ATOM 969 O O . ARG A 1 127 ? 23.464 -6.016 -31.001 1.00 51.06 127 ARG A O 1
ATOM 976 N N . LEU A 1 128 ? 21.417 -5.113 -30.947 1.00 49.59 128 LEU A N 1
ATOM 977 C CA . LEU A 1 128 ? 20.667 -6.355 -30.696 1.00 49.59 128 LEU A CA 1
ATOM 978 C C . LEU A 1 128 ? 20.460 -7.243 -31.944 1.00 49.59 128 LEU A C 1
ATOM 980 O O . LEU A 1 128 ? 19.651 -8.169 -31.924 1.00 49.59 128 LEU A O 1
ATOM 984 N N . ARG A 1 129 ? 21.213 -7.028 -33.033 1.00 51.31 129 ARG A N 1
ATOM 985 C CA . ARG A 1 129 ? 21.334 -8.014 -34.122 1.00 51.31 129 ARG A CA 1
ATOM 986 C C . ARG A 1 129 ? 22.386 -9.066 -33.776 1.00 51.31 129 ARG A C 1
ATOM 988 O O . ARG A 1 129 ? 23.409 -9.159 -34.444 1.00 51.31 129 ARG A O 1
ATOM 995 N N . VAL A 1 130 ? 22.127 -9.884 -32.764 1.00 45.03 130 VAL A N 1
ATOM 996 C CA . VAL A 1 130 ? 22.816 -11.172 -32.631 1.00 45.03 130 VAL A CA 1
ATOM 997 C C . VAL A 1 130 ? 21.766 -12.251 -32.413 1.00 45.03 130 VAL A C 1
ATOM 999 O O . VAL A 1 130 ? 21.258 -12.439 -31.316 1.00 45.03 130 VAL A O 1
ATOM 1002 N N . ASN A 1 131 ? 21.497 -12.923 -33.533 1.00 38.19 131 ASN A N 1
ATOM 1003 C CA . ASN A 1 131 ? 20.813 -14.198 -33.731 1.00 38.19 131 ASN A CA 1
ATOM 1004 C C . ASN A 1 131 ? 19.302 -14.263 -33.462 1.00 38.19 131 ASN A C 1
ATOM 1006 O O . ASN A 1 131 ? 18.830 -14.334 -32.332 1.00 38.19 131 ASN A O 1
ATOM 1010 N N . ARG A 1 132 ? 18.586 -14.288 -34.597 1.00 44.59 132 ARG A N 1
ATOM 1011 C CA . ARG A 1 132 ? 17.334 -15.030 -34.783 1.00 44.59 132 A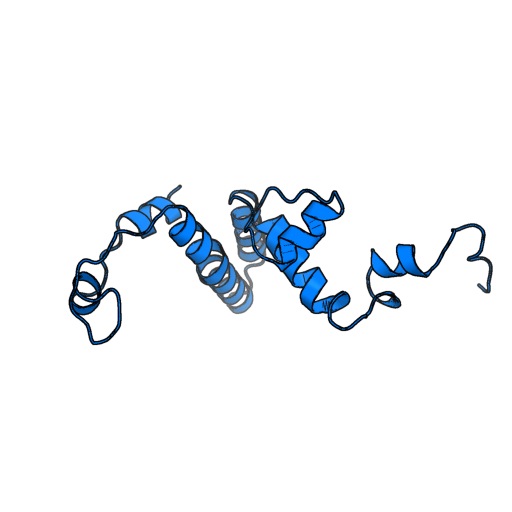RG A CA 1
ATOM 1012 C C . ARG A 1 132 ? 17.454 -16.459 -34.267 1.00 44.59 132 ARG A C 1
ATOM 1014 O O . ARG A 1 132 ? 18.563 -17.023 -34.408 1.00 44.59 132 ARG A O 1
#

Sequence (132 aa):
AALSEFFAGAPAPEYWQQHYRPGRPGKVPALGKSSINLLITNVVVPLRVAYARYTGQPALVESSVGLLMELPAEHNQYTDLYQDLGFEHRTAADSQGLLALHKGYCQPRRCLHCAIGGRLVGGDPARLRVNR

Secondary structure (DSSP, 8-state):
-HHHHHHHHPPPPHHHHS-SBTTB--PPPPPPHHHHHHHIIIIIHHHHHHHHHHHT-HHHHHHHHHHHHHSBPP-SHHHHHHHHTT----BHHHHHHHHHHIIIIITTT-GGGSTTHHHHHH--TTT--S--

pLDDT: mean 90.21, std 12.58, range [38.19, 98.31]